Protein AF-A0A976DMP7-F1 (afdb_monomer)

Secondary structure (DSSP, 8-state):
-HHHHHHHHHHHHHTS-SS---HHHHHHHHHHHHHHT-HHHHHHHHTGGGS-TTTHHHHHHHHHHHHS---TTSHHHHTT-

Solvent-accessible surface area (backbone atoms only — not comparable to full-atom values): 4619 Å² total; per-residue (Å²): 109,68,68,39,40,51,53,42,41,52,35,28,76,73,66,72,34,94,57,74,62,48,74,67,49,54,53,51,24,53,53,36,18,67,75,68,72,32,61,67,64,20,38,37,76,61,46,50,73,76,38,56,79,87,42,31,38,62,55,32,47,44,44,22,75,73,65,79,46,86,48,80,65,21,68,72,50,57,73,75,111

Foldseek 3Di:
DVQLLVVQQVCVVVVVWPDHCDPVLVVQLVVQCVVVVHNLVSCCVSPLVPTDLVSSQVSQVSVCVVPVDGDCSHPVNVVVD

Nearest PDB structures (foldseek):
  2au3-assembly1_A  TM=5.551E-01  e=9.110E+00  Aquifex aeolicus

Sequence (81 aa):
MVTVADLTRTAFMNGDLSTVMSPRTVLNWAQNAEIFRNVGYAFRLTFLNKCDELERQTVAEFYQRCFAEELPESAASMAMK

Mean predicted aligned error: 3.65 Å

Radius of gyration: 11.89 Å; Cα contacts (8 Å, |Δi|>4): 89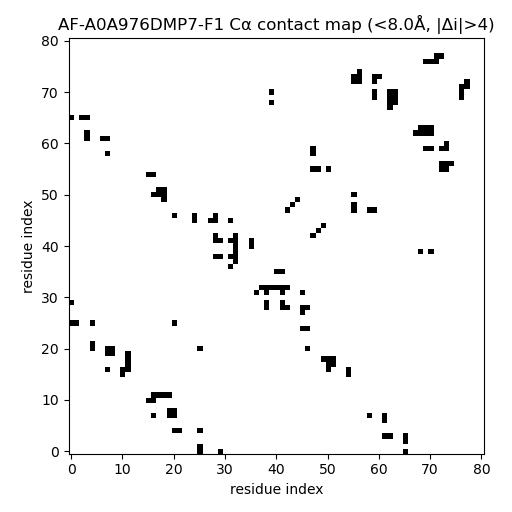; chains: 1; bounding box: 27×33×24 Å

Structure (mmCIF, N/CA/C/O backbone):
data_AF-A0A976DMP7-F1
#
_entry.id   AF-A0A976DMP7-F1
#
loop_
_atom_site.group_PDB
_atom_site.id
_atom_site.type_symbol
_atom_site.label_atom_id
_atom_site.label_alt_id
_atom_site.label_comp_id
_atom_site.label_asym_id
_atom_site.label_entity_id
_atom_site.label_seq_id
_atom_site.pdbx_PDB_ins_code
_atom_site.Cartn_x
_atom_site.Cartn_y
_atom_site.Cartn_z
_atom_site.occupancy
_atom_site.B_iso_or_equiv
_atom_site.auth_seq_id
_atom_site.auth_comp_id
_atom_site.auth_asym_id
_atom_site.auth_atom_id
_atom_site.pdbx_PDB_model_num
ATOM 1 N N . MET A 1 1 ? -1.816 0.264 -9.204 1.00 96.31 1 MET A N 1
ATOM 2 C CA . MET A 1 1 ? -1.107 1.060 -8.168 1.00 96.31 1 MET A CA 1
ATOM 3 C C . MET A 1 1 ? -1.934 2.252 -7.701 1.00 96.31 1 MET A C 1
ATOM 5 O O . MET A 1 1 ? -2.238 2.312 -6.521 1.00 96.31 1 MET A O 1
ATOM 9 N N . VAL A 1 2 ? -2.343 3.164 -8.596 1.00 97.50 2 VAL A N 1
ATOM 10 C CA . VAL A 1 2 ? -3.151 4.351 -8.232 1.00 97.50 2 VAL A CA 1
ATOM 11 C C . VAL A 1 2 ? -4.459 3.972 -7.529 1.00 97.50 2 VAL A C 1
ATOM 13 O O . VAL A 1 2 ? -4.712 4.466 -6.441 1.00 97.50 2 VAL A O 1
ATOM 16 N N . THR A 1 3 ? -5.213 3.007 -8.064 1.00 97.88 3 THR A N 1
ATOM 17 C CA . THR A 1 3 ? -6.469 2.544 -7.446 1.00 97.88 3 THR A CA 1
ATOM 18 C C . THR A 1 3 ? -6.278 1.987 -6.031 1.00 97.88 3 THR A C 1
ATOM 20 O O . THR A 1 3 ? -7.078 2.282 -5.153 1.00 97.88 3 THR A O 1
ATOM 23 N N . VAL A 1 4 ? -5.190 1.247 -5.770 1.00 97.88 4 VAL A N 1
ATOM 24 C CA . VAL A 1 4 ? -4.848 0.791 -4.406 1.00 97.88 4 VAL A CA 1
ATOM 25 C C . VAL A 1 4 ? -4.591 1.993 -3.499 1.00 97.88 4 VAL A C 1
ATOM 27 O O . VAL A 1 4 ? -5.082 2.034 -2.376 1.00 97.88 4 VAL A O 1
ATOM 30 N N . ALA A 1 5 ? -3.863 2.999 -3.993 1.00 98.06 5 ALA A N 1
ATOM 31 C CA . ALA A 1 5 ? -3.611 4.221 -3.241 1.00 98.06 5 ALA A CA 1
ATOM 32 C C . ALA A 1 5 ? -4.914 4.953 -2.889 1.00 98.06 5 ALA A C 1
ATOM 34 O O . ALA A 1 5 ? -5.063 5.410 -1.759 1.00 98.06 5 ALA A O 1
ATOM 35 N N . ASP A 1 6 ? -5.870 5.020 -3.812 1.00 98.12 6 ASP A N 1
ATOM 36 C CA . ASP A 1 6 ? -7.165 5.655 -3.560 1.00 98.12 6 ASP A CA 1
ATOM 37 C C . ASP A 1 6 ? -7.973 4.893 -2.504 1.00 98.12 6 ASP A C 1
ATOM 39 O O . ASP A 1 6 ? -8.437 5.513 -1.550 1.00 98.12 6 ASP A O 1
ATOM 43 N N . LEU A 1 7 ? -8.027 3.557 -2.578 1.00 98.00 7 LEU A N 1
ATOM 44 C CA . LEU A 1 7 ? -8.660 2.727 -1.542 1.00 98.00 7 LEU A CA 1
ATOM 45 C C . LEU A 1 7 ? -8.027 2.951 -0.160 1.00 98.00 7 LEU A C 1
ATOM 47 O O . LEU A 1 7 ? -8.742 3.172 0.815 1.00 98.00 7 LEU A O 1
ATOM 51 N N . THR A 1 8 ? -6.691 2.973 -0.075 1.00 97.56 8 THR A N 1
ATOM 52 C CA . THR A 1 8 ? -5.996 3.221 1.203 1.00 97.56 8 THR A CA 1
ATOM 53 C C . THR A 1 8 ? -6.263 4.623 1.755 1.00 97.56 8 THR A C 1
ATOM 55 O O . THR A 1 8 ? -6.364 4.792 2.965 1.00 97.56 8 THR A O 1
ATOM 58 N N . ARG A 1 9 ? -6.417 5.639 0.894 1.00 98.25 9 ARG A N 1
ATOM 59 C CA . ARG A 1 9 ? -6.752 7.005 1.327 1.00 98.25 9 ARG A CA 1
ATOM 60 C C . ARG A 1 9 ? -8.189 7.109 1.808 1.00 98.25 9 ARG A C 1
ATOM 62 O O . ARG A 1 9 ? -8.419 7.763 2.817 1.00 98.25 9 ARG A O 1
ATOM 69 N N . THR A 1 10 ? -9.133 6.461 1.129 1.00 98.19 10 THR A N 1
ATOM 70 C CA . THR A 1 10 ? -10.524 6.388 1.588 1.00 98.19 10 THR A CA 1
ATOM 71 C C . THR A 1 10 ? -10.610 5.703 2.950 1.00 98.19 10 THR A C 1
ATOM 73 O O . THR A 1 10 ? -11.224 6.250 3.858 1.00 98.19 10 THR A O 1
ATOM 76 N N . ALA A 1 11 ? -9.932 4.568 3.128 1.00 97.62 11 ALA A N 1
ATOM 77 C CA . ALA A 1 11 ? -9.891 3.856 4.404 1.00 97.62 11 ALA A CA 1
ATOM 78 C C . ALA A 1 11 ? -9.241 4.697 5.521 1.00 97.62 11 ALA A C 1
ATOM 80 O O . ALA A 1 11 ? -9.758 4.762 6.632 1.00 97.62 11 ALA A O 1
ATOM 81 N N . PHE A 1 12 ? -8.164 5.429 5.215 1.00 97.56 12 PHE A N 1
ATOM 82 C CA . PHE A 1 12 ? -7.567 6.385 6.151 1.00 97.56 12 PHE A CA 1
ATOM 83 C C . PHE A 1 12 ? -8.543 7.509 6.542 1.00 97.56 12 PHE A C 1
ATOM 85 O O . PHE A 1 12 ? -8.678 7.830 7.718 1.00 97.56 12 PHE A O 1
ATOM 92 N N . MET A 1 13 ? -9.265 8.089 5.576 1.00 97.69 13 MET A N 1
ATOM 93 C CA . MET A 1 13 ? -10.274 9.125 5.846 1.00 97.69 13 MET A CA 1
ATOM 94 C C . MET A 1 13 ? -11.437 8.614 6.705 1.00 97.69 13 MET A C 1
ATOM 96 O O . MET A 1 13 ? -12.002 9.390 7.473 1.00 97.69 13 MET A O 1
ATOM 100 N N . ASN A 1 14 ? -11.778 7.331 6.587 1.00 97.19 14 ASN A N 1
ATOM 101 C CA . ASN A 1 14 ? -12.820 6.683 7.381 1.00 97.19 14 ASN A CA 1
ATOM 102 C C . ASN A 1 14 ? -12.348 6.264 8.785 1.00 97.19 14 ASN A C 1
ATOM 104 O O . ASN A 1 14 ? -13.182 5.938 9.625 1.00 97.19 14 ASN A O 1
ATOM 108 N N . GLY A 1 15 ? -11.037 6.284 9.050 1.00 96.06 15 GLY A N 1
ATOM 109 C CA . GLY A 1 15 ? -10.445 5.816 10.307 1.00 96.06 15 GLY A CA 1
ATOM 110 C C . GLY A 1 15 ? -10.157 4.311 10.360 1.00 96.06 15 GLY A C 1
ATOM 111 O O . GLY A 1 15 ? -9.772 3.820 11.416 1.00 96.06 15 GLY A O 1
ATOM 112 N N . ASP A 1 16 ? -10.306 3.592 9.243 1.00 95.25 16 ASP A N 1
ATOM 113 C CA . ASP A 1 16 ? -10.017 2.153 9.138 1.00 95.25 16 ASP A CA 1
ATOM 114 C C . ASP A 1 16 ? -8.509 1.864 9.041 1.00 95.25 16 ASP A C 1
ATOM 116 O O . ASP A 1 16 ? -8.062 0.763 9.356 1.00 95.25 16 ASP A O 1
ATOM 120 N N . LEU A 1 17 ? -7.728 2.842 8.564 1.00 97.19 17 LEU A N 1
ATOM 121 C CA . LEU A 1 17 ? -6.267 2.784 8.506 1.00 97.19 17 LEU A CA 1
ATOM 122 C C . LEU A 1 17 ? -5.653 3.971 9.240 1.00 97.19 17 LEU A C 1
ATOM 124 O O . LEU A 1 17 ? -6.070 5.114 9.062 1.00 97.19 17 LEU A O 1
ATOM 128 N N . SER A 1 18 ? -4.570 3.714 9.962 1.00 96.50 18 SER A N 1
ATOM 129 C CA . SER A 1 18 ? -3.741 4.734 10.609 1.00 96.50 18 SER A CA 1
ATOM 130 C C . SER A 1 18 ? -2.642 5.291 9.696 1.00 96.50 18 SER A C 1
ATOM 132 O O . SER A 1 18 ? -2.092 6.363 9.960 1.00 96.50 18 SER A O 1
ATOM 134 N N . THR A 1 19 ? -2.316 4.597 8.598 1.00 95.12 19 THR A N 1
ATOM 135 C CA . THR A 1 19 ? -1.217 4.961 7.687 1.00 95.12 19 THR A CA 1
ATOM 136 C C . THR A 1 19 ? -1.725 5.453 6.330 1.00 95.12 19 THR A C 1
ATOM 138 O O . THR A 1 19 ? -2.400 4.730 5.600 1.00 95.12 19 THR A O 1
ATOM 141 N N . VAL A 1 20 ? -1.335 6.671 5.937 1.00 95.12 20 VAL A N 1
ATOM 142 C CA . VAL A 1 20 ? -1.730 7.277 4.653 1.00 95.12 20 VAL A CA 1
ATOM 143 C C . VAL A 1 20 ? -0.734 6.990 3.524 1.00 95.12 20 VAL A C 1
ATOM 145 O O . VAL A 1 20 ? 0.482 7.134 3.678 1.00 95.12 20 VAL A O 1
ATOM 148 N N . MET A 1 21 ? -1.243 6.672 2.329 1.00 97.19 21 MET A N 1
ATOM 149 C CA . MET A 1 21 ? -0.420 6.560 1.122 1.00 97.19 21 MET A CA 1
ATOM 150 C C . MET A 1 21 ? -0.307 7.900 0.378 1.00 97.19 21 MET A C 1
ATOM 152 O O . MET A 1 21 ? -1.180 8.299 -0.401 1.00 97.19 21 MET A O 1
ATOM 156 N N . SER A 1 22 ? 0.814 8.598 0.559 1.00 97.00 22 SER A N 1
ATOM 157 C CA . SER A 1 22 ? 1.106 9.830 -0.190 1.00 97.00 22 SER A CA 1
ATOM 158 C C . SER A 1 22 ? 1.400 9.555 -1.677 1.00 97.00 22 SER A C 1
ATOM 160 O O . SER A 1 22 ? 1.844 8.456 -2.018 1.00 97.00 22 SER A O 1
ATOM 162 N N . PRO A 1 23 ? 1.244 10.540 -2.585 1.00 97.62 23 PRO A N 1
ATOM 163 C CA . PRO A 1 23 ? 1.667 10.397 -3.984 1.00 97.62 23 PRO A CA 1
ATOM 164 C C . PRO A 1 23 ? 3.134 9.961 -4.135 1.00 97.62 23 PRO A C 1
ATOM 166 O O . PRO A 1 23 ? 3.456 9.141 -4.990 1.00 97.62 23 PRO A O 1
ATOM 169 N N . ARG A 1 24 ? 4.018 10.428 -3.239 1.00 98.06 24 ARG A N 1
ATOM 170 C CA . ARG A 1 24 ? 5.427 10.001 -3.183 1.00 98.06 24 ARG A CA 1
ATOM 171 C C . ARG A 1 24 ? 5.569 8.503 -2.920 1.00 98.06 24 ARG A C 1
ATOM 173 O O . ARG A 1 24 ? 6.426 7.859 -3.509 1.00 98.06 24 ARG A O 1
ATOM 180 N N . THR A 1 25 ? 4.722 7.944 -2.062 1.00 98.12 25 THR A N 1
ATOM 181 C CA . THR A 1 25 ? 4.718 6.502 -1.779 1.00 98.12 25 THR A CA 1
ATOM 182 C C . THR A 1 25 ? 4.352 5.700 -3.027 1.00 98.12 25 THR A C 1
ATOM 184 O O . THR A 1 25 ? 4.973 4.676 -3.289 1.00 98.12 25 THR A O 1
ATOM 187 N N . VAL A 1 26 ? 3.412 6.195 -3.842 1.00 98.31 26 VAL A N 1
ATOM 188 C CA . VAL A 1 26 ? 3.035 5.560 -5.117 1.00 98.31 26 VAL A CA 1
ATOM 189 C C . VAL A 1 26 ? 4.198 5.578 -6.113 1.00 98.31 26 VAL A C 1
ATOM 191 O O . VAL A 1 26 ? 4.484 4.555 -6.729 1.00 98.31 26 VAL A O 1
ATOM 194 N N . LEU A 1 27 ? 4.902 6.708 -6.236 1.00 98.38 27 LEU A N 1
ATOM 195 C CA . LEU A 1 27 ? 6.086 6.818 -7.100 1.00 98.38 27 LEU A CA 1
ATOM 196 C C . LEU A 1 27 ? 7.208 5.873 -6.652 1.00 98.38 27 LEU A C 1
ATOM 198 O O . LEU A 1 27 ? 7.755 5.140 -7.471 1.00 98.38 27 LEU A O 1
ATOM 202 N N . ASN A 1 28 ? 7.500 5.836 -5.350 1.00 98.44 28 ASN A N 1
ATOM 203 C CA . ASN A 1 28 ? 8.505 4.929 -4.797 1.00 98.44 28 ASN A CA 1
ATOM 204 C C . ASN A 1 28 ? 8.124 3.459 -5.023 1.00 98.44 28 ASN A C 1
ATOM 206 O O . ASN A 1 28 ? 8.991 2.631 -5.288 1.00 98.44 28 ASN A O 1
ATOM 210 N N . TRP A 1 29 ? 6.833 3.125 -4.940 1.00 98.44 29 TRP A N 1
ATOM 211 C CA . TRP A 1 29 ? 6.361 1.771 -5.213 1.00 98.44 29 TRP A CA 1
ATOM 212 C C . TRP A 1 29 ? 6.589 1.395 -6.680 1.00 98.44 29 TRP A C 1
ATOM 214 O O . TRP A 1 29 ? 7.121 0.318 -6.943 1.00 98.44 29 TRP A O 1
ATOM 224 N N . ALA A 1 30 ? 6.263 2.288 -7.619 1.00 98.44 30 ALA A N 1
ATOM 225 C CA . ALA A 1 30 ? 6.518 2.072 -9.042 1.00 98.44 30 ALA A CA 1
ATOM 226 C C . ALA A 1 30 ? 8.012 1.838 -9.328 1.00 98.44 30 ALA A C 1
ATOM 228 O O . ALA A 1 30 ? 8.367 0.844 -9.957 1.00 98.44 30 ALA A O 1
ATOM 229 N N . GLN A 1 31 ? 8.890 2.679 -8.776 1.00 98.56 31 GLN A N 1
ATOM 230 C CA . GLN A 1 31 ? 10.343 2.526 -8.919 1.00 98.56 31 GLN A CA 1
ATOM 231 C C . GLN A 1 31 ? 10.851 1.204 -8.329 1.00 98.56 31 GLN A C 1
ATOM 233 O O . GLN A 1 31 ? 11.614 0.481 -8.965 1.00 98.56 31 GLN A O 1
ATOM 238 N N . ASN A 1 32 ? 10.395 0.840 -7.128 1.00 98.31 32 ASN A N 1
ATOM 239 C CA . ASN A 1 32 ? 10.762 -0.432 -6.510 1.00 98.31 32 ASN A CA 1
ATOM 240 C C . ASN A 1 32 ? 10.262 -1.629 -7.332 1.00 98.31 32 ASN A C 1
ATOM 242 O O . ASN A 1 32 ? 10.952 -2.642 -7.413 1.00 98.31 32 ASN A O 1
ATOM 246 N N . ALA A 1 33 ? 9.091 -1.527 -7.963 1.00 98.44 33 ALA A N 1
ATOM 247 C CA . ALA A 1 33 ? 8.574 -2.588 -8.819 1.00 98.44 33 ALA A CA 1
ATOM 248 C C . ALA A 1 33 ? 9.450 -2.799 -10.066 1.00 98.44 33 ALA A C 1
ATOM 250 O O . ALA A 1 33 ? 9.658 -3.947 -10.455 1.00 98.44 33 ALA A O 1
ATOM 251 N N . GLU A 1 34 ? 10.014 -1.734 -10.643 1.00 98.31 34 GLU A N 1
ATOM 252 C CA . GLU A 1 34 ? 10.988 -1.826 -11.740 1.00 98.31 34 GLU A CA 1
ATOM 253 C C . GLU A 1 34 ? 12.318 -2.448 -11.284 1.00 98.31 34 GLU A C 1
ATOM 255 O O . GLU A 1 34 ? 12.856 -3.325 -11.963 1.00 98.31 34 GLU A O 1
ATOM 260 N N . ILE A 1 35 ? 12.822 -2.046 -10.110 1.00 98.19 35 ILE A N 1
ATOM 261 C CA . ILE A 1 35 ? 14.089 -2.543 -9.546 1.00 98.19 35 ILE A CA 1
ATOM 262 C C . ILE A 1 35 ? 13.994 -4.033 -9.203 1.00 98.19 35 ILE A C 1
ATOM 264 O O . ILE A 1 35 ? 14.834 -4.828 -9.622 1.00 98.19 35 ILE A O 1
ATOM 268 N N . PHE A 1 36 ? 12.966 -4.423 -8.449 1.00 97.62 36 PHE A N 1
ATOM 269 C CA . PHE A 1 36 ? 12.801 -5.799 -7.976 1.00 97.62 36 PHE A CA 1
ATOM 270 C C . PHE A 1 36 ? 12.120 -6.712 -8.993 1.00 97.62 36 PHE A C 1
ATOM 272 O O . PHE A 1 36 ? 12.081 -7.924 -8.787 1.00 97.62 36 PHE A O 1
ATOM 279 N N . ARG A 1 37 ? 11.560 -6.147 -10.072 1.00 97.62 37 ARG A N 1
ATOM 280 C CA . ARG A 1 37 ? 10.749 -6.862 -11.071 1.00 97.62 37 ARG A CA 1
ATOM 281 C C . ARG A 1 37 ? 9.611 -7.670 -10.441 1.00 97.62 37 ARG A C 1
ATOM 283 O O . ARG A 1 37 ? 9.258 -8.746 -10.913 1.00 97.62 37 ARG A O 1
ATOM 290 N N . ASN A 1 38 ? 9.055 -7.156 -9.345 1.00 97.19 38 ASN A N 1
ATOM 291 C CA . ASN A 1 38 ? 7.981 -7.793 -8.597 1.00 97.19 38 ASN A CA 1
ATOM 292 C C . ASN A 1 38 ? 7.121 -6.725 -7.909 1.00 97.19 38 ASN A C 1
ATOM 294 O O . ASN A 1 38 ? 7.567 -6.045 -6.981 1.00 97.19 38 ASN A O 1
ATOM 298 N N . VAL A 1 39 ? 5.877 -6.586 -8.370 1.00 97.75 39 VAL A N 1
ATOM 299 C CA . VAL A 1 39 ? 4.953 -5.539 -7.915 1.00 97.75 39 VAL A CA 1
ATOM 300 C C . VAL A 1 39 ? 4.511 -5.759 -6.468 1.00 97.75 39 VAL A C 1
ATOM 302 O O . VAL A 1 39 ? 4.484 -4.798 -5.695 1.00 97.75 39 VAL A O 1
ATOM 305 N N . GLY A 1 40 ? 4.187 -7.000 -6.094 1.00 97.31 40 GLY A N 1
ATOM 306 C CA . GLY A 1 40 ? 3.716 -7.353 -4.752 1.00 97.31 40 GLY A CA 1
ATOM 307 C C . GLY A 1 40 ? 4.812 -7.227 -3.699 1.00 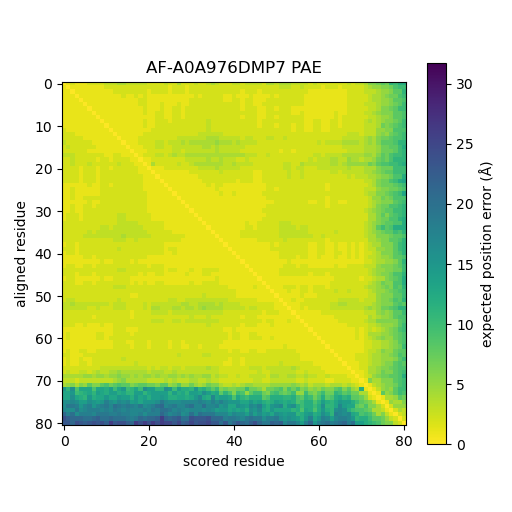97.31 40 GLY A C 1
ATOM 308 O O . GLY A 1 40 ? 4.610 -6.625 -2.646 1.00 97.31 40 GLY A O 1
ATOM 309 N N . TYR A 1 41 ? 6.022 -7.690 -4.005 1.00 97.12 41 TYR A N 1
ATOM 310 C CA . TYR A 1 41 ? 7.177 -7.503 -3.129 1.00 97.12 41 TYR A CA 1
ATOM 311 C C . TYR A 1 41 ? 7.513 -6.018 -2.942 1.00 97.12 41 TYR A C 1
ATOM 313 O O . TYR A 1 41 ? 7.680 -5.552 -1.813 1.00 97.12 41 TYR A O 1
ATOM 321 N N . ALA A 1 42 ? 7.528 -5.246 -4.033 1.00 98.38 42 ALA A N 1
ATOM 322 C CA . ALA A 1 42 ? 7.748 -3.807 -3.966 1.00 98.38 42 ALA A CA 1
ATOM 323 C C . ALA A 1 42 ? 6.669 -3.090 -3.138 1.00 98.38 42 ALA A C 1
ATOM 325 O O . ALA A 1 42 ? 6.988 -2.167 -2.383 1.00 98.38 42 ALA A O 1
ATOM 326 N N . PHE A 1 43 ? 5.408 -3.524 -3.232 1.00 98.31 43 PHE A N 1
ATOM 327 C CA . PHE A 1 43 ? 4.309 -2.978 -2.435 1.00 98.31 43 PHE A CA 1
ATOM 328 C C . PHE A 1 43 ? 4.539 -3.203 -0.941 1.00 98.31 43 PHE A C 1
ATOM 330 O O . PHE A 1 43 ? 4.422 -2.264 -0.147 1.00 98.31 43 PHE A O 1
ATOM 337 N N . ARG A 1 44 ? 4.933 -4.430 -0.575 1.00 97.31 44 ARG A N 1
ATOM 338 C CA . ARG A 1 44 ? 5.181 -4.825 0.815 1.00 97.31 44 ARG A CA 1
ATOM 339 C C . ARG A 1 44 ? 6.228 -3.939 1.477 1.00 97.31 44 ARG A C 1
ATOM 341 O O . ARG A 1 44 ? 5.972 -3.354 2.526 1.00 97.31 44 ARG A O 1
ATOM 348 N N . LEU A 1 45 ? 7.368 -3.757 0.811 1.00 96.25 45 LEU A N 1
ATOM 349 C CA . LEU A 1 45 ? 8.451 -2.899 1.300 1.00 96.25 45 LEU A CA 1
ATOM 350 C C . LEU A 1 45 ? 8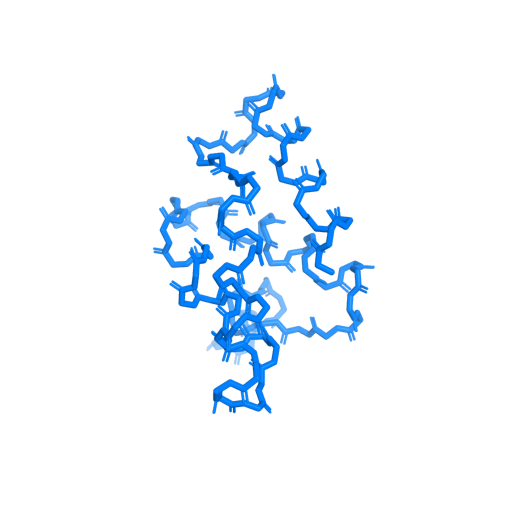.066 -1.416 1.355 1.00 96.25 45 LEU A C 1
ATOM 352 O O . LEU A 1 45 ? 8.495 -0.682 2.246 1.00 96.25 45 LEU A O 1
ATOM 356 N N . THR A 1 46 ? 7.279 -0.955 0.384 1.00 97.75 46 THR A N 1
ATOM 357 C CA . THR A 1 46 ? 6.997 0.475 0.236 1.00 97.75 46 THR A CA 1
ATOM 358 C C . THR A 1 46 ? 5.913 0.959 1.192 1.00 97.75 46 THR A C 1
ATOM 360 O O . THR A 1 46 ? 6.027 2.078 1.708 1.00 97.75 46 THR A O 1
ATOM 363 N N . PHE A 1 47 ? 4.885 0.143 1.430 1.00 98.06 47 PHE A N 1
ATOM 364 C CA . PHE A 1 47 ? 3.697 0.549 2.176 1.00 98.06 47 PHE A CA 1
ATOM 365 C C . PHE A 1 47 ? 3.247 -0.483 3.211 1.00 98.06 47 PHE A C 1
ATOM 367 O O . 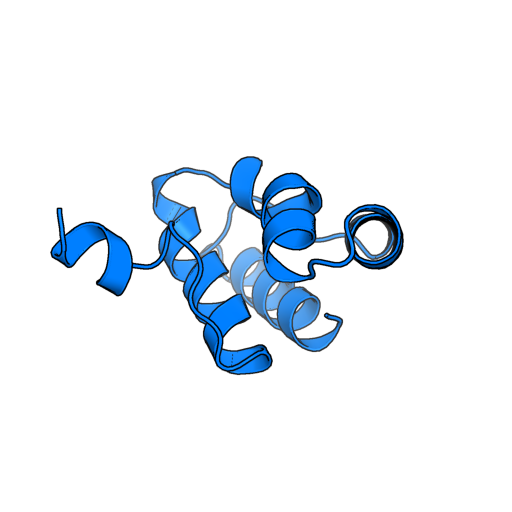PHE A 1 47 ? 3.238 -0.146 4.389 1.00 98.06 47 PHE A O 1
ATOM 374 N N . LEU A 1 48 ? 2.938 -1.724 2.810 1.00 97.06 48 LEU A N 1
ATOM 375 C CA . LEU A 1 48 ? 2.274 -2.699 3.695 1.00 97.06 48 LEU A CA 1
ATOM 376 C C . LEU A 1 48 ? 3.023 -2.925 5.017 1.00 97.06 48 LEU A C 1
ATOM 378 O O . LEU A 1 48 ? 2.413 -2.937 6.079 1.00 97.06 48 LEU A O 1
ATOM 382 N N . ASN A 1 49 ? 4.352 -3.050 4.969 1.00 95.25 49 ASN A N 1
ATOM 383 C CA . ASN A 1 49 ? 5.166 -3.304 6.162 1.00 95.25 49 ASN A CA 1
ATOM 384 C C . ASN A 1 49 ? 5.179 -2.128 7.151 1.00 95.25 49 ASN A C 1
ATOM 386 O O . ASN A 1 49 ? 5.589 -2.303 8.296 1.00 95.25 49 ASN A O 1
ATOM 390 N N . LYS A 1 50 ? 4.764 -0.934 6.715 1.00 95.38 50 LYS A N 1
ATOM 391 C CA . LYS A 1 50 ? 4.663 0.269 7.552 1.00 95.38 50 LYS A CA 1
ATOM 392 C C . LYS A 1 50 ? 3.299 0.403 8.224 1.00 95.38 50 LYS A C 1
ATOM 394 O O . LYS A 1 50 ? 3.194 1.176 9.167 1.00 95.38 50 LYS A O 1
ATOM 399 N N . CYS A 1 51 ? 2.285 -0.306 7.730 1.00 95.94 51 CYS A N 1
ATOM 400 C CA . CYS A 1 51 ? 0.966 -0.349 8.347 1.00 95.94 51 CYS A CA 1
ATOM 401 C C . CYS A 1 51 ? 1.013 -1.128 9.664 1.00 95.94 51 CYS A C 1
ATOM 403 O O . CYS A 1 51 ? 1.849 -2.034 9.829 1.00 95.94 51 CYS A O 1
ATOM 405 N N . ASP A 1 52 ? 0.077 -0.796 10.555 1.00 94.75 52 ASP A N 1
ATOM 406 C CA . ASP A 1 52 ? -0.184 -1.574 11.760 1.00 94.75 52 ASP A CA 1
ATOM 407 C C . ASP A 1 52 ? -0.495 -3.030 11.390 1.00 94.75 52 ASP A C 1
ATOM 409 O O . ASP A 1 52 ? -1.101 -3.310 10.354 1.00 94.75 52 ASP A O 1
ATOM 413 N N . GLU A 1 53 ? -0.045 -3.975 12.211 1.00 91.62 53 GLU A N 1
ATOM 414 C CA . GLU A 1 53 ? -0.1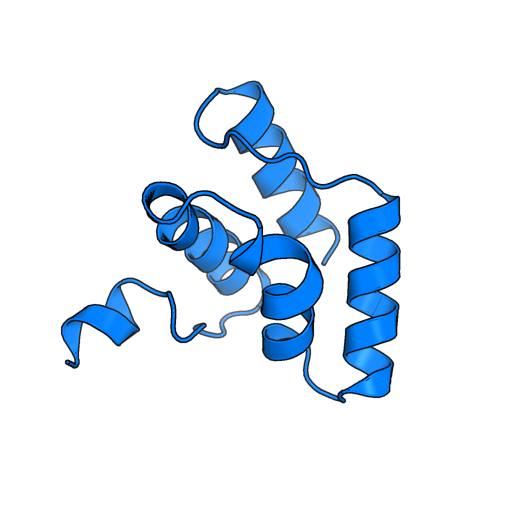86 -5.401 11.926 1.00 91.62 53 GLU A CA 1
ATOM 415 C C . GLU A 1 53 ? -1.652 -5.833 11.795 1.00 91.62 53 GLU A C 1
ATOM 417 O O . GLU A 1 53 ? -1.963 -6.638 10.915 1.00 91.62 53 GLU A O 1
ATOM 422 N N . LEU A 1 54 ? -2.554 -5.236 12.582 1.00 92.12 54 LEU A N 1
ATOM 423 C CA . LEU A 1 54 ? -3.993 -5.500 12.523 1.00 92.12 54 LEU A CA 1
ATOM 424 C C . LEU A 1 54 ? -4.634 -4.961 11.233 1.00 92.12 54 LEU A C 1
ATOM 426 O O . LEU A 1 54 ? -5.639 -5.491 10.768 1.00 92.12 54 LEU A O 1
ATOM 430 N N . GLU A 1 55 ? -4.038 -3.937 10.622 1.00 95.00 55 GLU A N 1
ATOM 431 C CA . GLU A 1 55 ? -4.534 -3.291 9.401 1.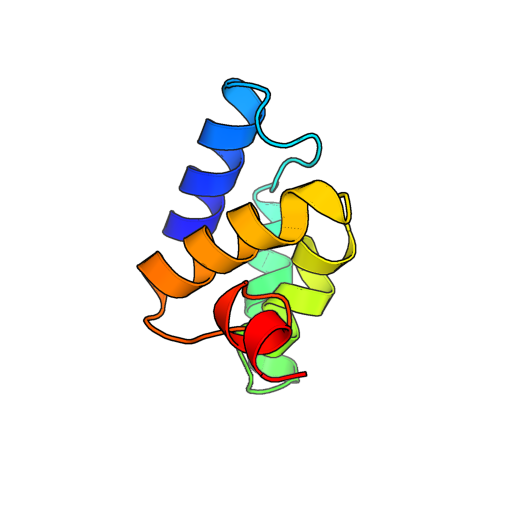00 95.00 55 GLU A CA 1
ATOM 432 C C . GLU A 1 55 ? -4.015 -3.955 8.113 1.00 95.00 55 GLU A C 1
ATOM 434 O O . GLU A 1 55 ? -4.589 -3.780 7.032 1.00 95.00 55 GLU A O 1
ATOM 439 N N . ARG A 1 56 ? -2.919 -4.726 8.192 1.00 95.12 56 ARG A N 1
ATOM 440 C CA . ARG A 1 56 ? -2.256 -5.315 7.012 1.00 95.12 56 ARG A CA 1
ATOM 441 C C . ARG A 1 56 ? -3.166 -6.230 6.206 1.00 95.12 56 ARG A C 1
ATOM 443 O O . ARG A 1 56 ? -3.028 -6.260 4.986 1.00 95.12 56 ARG A O 1
ATOM 450 N N . GLN A 1 57 ? -4.099 -6.933 6.845 1.00 93.81 57 GLN A N 1
ATOM 451 C CA . GLN A 1 57 ? -5.060 -7.775 6.129 1.00 93.81 57 GLN A CA 1
ATOM 452 C C . GLN A 1 57 ? -5.954 -6.944 5.204 1.00 93.81 57 GLN A C 1
ATOM 454 O O . GLN A 1 57 ? -6.063 -7.253 4.020 1.00 93.81 57 GLN A O 1
ATOM 459 N N . THR A 1 58 ? -6.511 -5.843 5.709 1.00 94.94 58 THR A N 1
ATOM 460 C CA . THR A 1 58 ? -7.339 -4.908 4.933 1.00 94.94 58 THR A CA 1
ATOM 461 C C . THR A 1 58 ? -6.555 -4.314 3.761 1.00 94.94 58 THR A C 1
ATOM 463 O O . THR A 1 58 ? -7.032 -4.259 2.627 1.00 94.94 58 THR A O 1
ATOM 466 N N . VAL A 1 59 ? -5.302 -3.916 3.997 1.00 96.88 59 VAL A N 1
ATOM 467 C CA . VAL A 1 59 ? -4.437 -3.369 2.940 1.00 96.88 59 VAL A CA 1
ATOM 468 C C . VAL A 1 59 ? -4.063 -4.436 1.899 1.00 96.88 59 VAL A C 1
ATOM 470 O O . VAL A 1 59 ? -4.002 -4.133 0.704 1.00 96.88 59 VAL A O 1
ATOM 473 N N . ALA A 1 60 ? -3.839 -5.685 2.319 1.00 96.25 60 ALA A N 1
ATOM 474 C CA . ALA A 1 60 ? -3.598 -6.809 1.417 1.00 96.25 60 ALA A CA 1
ATOM 475 C C . ALA A 1 60 ? -4.836 -7.131 0.564 1.00 96.25 60 ALA A C 1
ATOM 477 O O . ALA A 1 60 ? -4.689 -7.417 -0.624 1.00 96.25 60 ALA A O 1
ATOM 478 N N . GLU A 1 61 ? -6.045 -6.997 1.113 1.00 95.69 61 GLU A N 1
ATOM 479 C CA . GLU A 1 61 ? -7.293 -7.131 0.354 1.00 95.69 61 GLU A CA 1
ATOM 480 C C . GLU A 1 61 ? -7.417 -6.039 -0.721 1.00 95.69 61 GLU A C 1
ATOM 482 O O . GLU A 1 61 ? -7.755 -6.330 -1.868 1.00 95.69 61 GLU A O 1
ATOM 487 N N . PHE A 1 62 ? -7.080 -4.781 -0.410 1.00 97.12 62 PHE A N 1
ATOM 488 C CA . PHE A 1 62 ? -7.067 -3.711 -1.419 1.00 97.12 62 PHE A CA 1
ATOM 489 C C . PHE A 1 62 ? -6.099 -4.013 -2.562 1.00 97.12 62 PHE A C 1
ATOM 491 O O . PHE A 1 62 ? -6.419 -3.769 -3.728 1.00 97.12 62 PHE A O 1
ATOM 498 N N . TYR A 1 63 ? -4.925 -4.563 -2.242 1.00 97.88 63 TYR A N 1
ATOM 499 C CA . TYR A 1 63 ? -3.980 -5.025 -3.250 1.00 97.88 63 TYR A CA 1
ATOM 500 C C . TYR A 1 63 ? -4.582 -6.152 -4.102 1.00 97.88 63 TYR A C 1
ATOM 502 O O . TYR A 1 63 ? -4.622 -6.025 -5.328 1.00 97.88 63 TYR A O 1
ATOM 510 N N . GLN A 1 64 ? -5.118 -7.198 -3.468 1.00 96.69 64 GLN A N 1
ATOM 511 C CA . GLN A 1 64 ? -5.729 -8.342 -4.147 1.00 96.69 64 GLN A CA 1
ATOM 5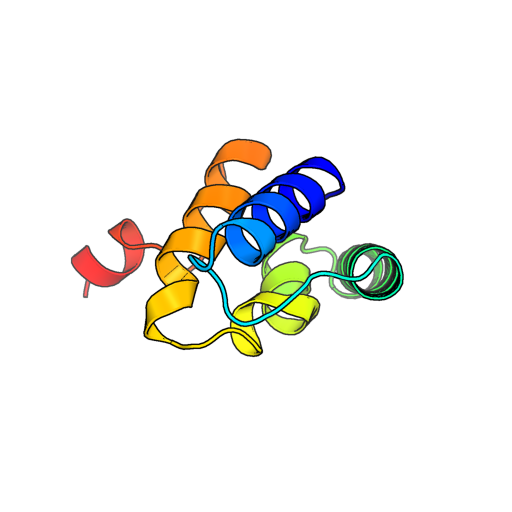12 C C . GLN A 1 64 ? -6.877 -7.907 -5.067 1.00 96.69 64 GLN A C 1
ATOM 514 O O . GLN A 1 64 ? -6.932 -8.321 -6.220 1.00 96.69 64 GLN A O 1
ATOM 519 N N . ARG A 1 65 ? -7.760 -7.013 -4.614 1.00 96.62 65 ARG A N 1
ATOM 520 C CA . ARG A 1 65 ? -8.877 -6.486 -5.417 1.00 96.62 65 ARG A CA 1
ATOM 521 C C . ARG A 1 65 ? -8.421 -5.769 -6.686 1.00 96.62 65 ARG A C 1
ATOM 523 O O . ARG A 1 65 ? -9.149 -5.770 -7.675 1.00 96.62 65 ARG A O 1
ATOM 530 N N . CYS A 1 66 ? -7.250 -5.134 -6.666 1.00 97.19 66 CYS A N 1
ATOM 531 C CA . CYS A 1 66 ? -6.726 -4.397 -7.816 1.00 97.19 66 CYS A CA 1
ATOM 532 C C . CYS A 1 66 ? -5.815 -5.224 -8.730 1.00 97.19 66 CYS A C 1
ATOM 534 O O . CYS A 1 66 ? -5.706 -4.888 -9.907 1.00 97.19 66 CYS A O 1
ATOM 536 N N . PHE A 1 67 ? -5.133 -6.241 -8.202 1.00 96.25 67 PHE A N 1
ATOM 537 C CA . PHE A 1 67 ? -4.134 -7.020 -8.945 1.00 96.25 67 PHE A CA 1
ATOM 538 C C . PHE A 1 67 ? -4.525 -8.483 -9.169 1.00 96.25 67 PHE A C 1
ATOM 540 O O . PHE A 1 67 ? -3.857 -9.159 -9.938 1.00 96.25 67 PHE A O 1
ATOM 547 N N . ALA A 1 68 ?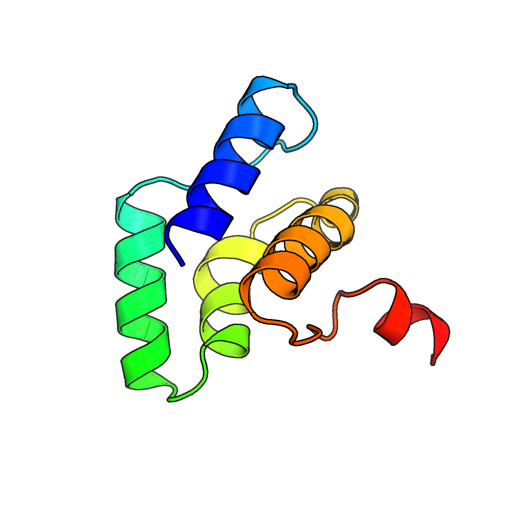 -5.600 -8.962 -8.538 1.00 95.44 68 ALA A N 1
ATOM 548 C CA . ALA A 1 68 ? -6.001 -10.370 -8.520 1.00 95.44 68 ALA A CA 1
ATOM 549 C C . ALA A 1 68 ? -4.881 -11.323 -8.045 1.00 95.44 68 ALA A C 1
ATOM 551 O O . ALA A 1 68 ? -4.855 -12.496 -8.409 1.00 95.44 68 ALA A O 1
ATOM 552 N N . GLU A 1 69 ? -3.969 -10.818 -7.212 1.00 93.81 69 GLU A N 1
ATOM 553 C CA . GLU A 1 69 ? -2.819 -11.542 -6.669 1.00 93.81 69 GLU A CA 1
ATOM 554 C C . GLU A 1 69 ? -2.842 -11.484 -5.139 1.00 93.81 69 GLU A C 1
ATOM 556 O O . GLU A 1 69 ? -3.088 -10.427 -4.551 1.00 93.81 69 GLU A O 1
ATOM 561 N N . GLU A 1 70 ? -2.567 -12.613 -4.486 1.00 90.81 70 GLU A N 1
ATOM 562 C CA . GLU A 1 70 ? -2.464 -12.660 -3.029 1.00 90.81 70 GLU A CA 1
ATOM 563 C C . GLU A 1 70 ? -1.061 -12.313 -2.533 1.00 90.81 70 GLU A C 1
ATOM 565 O O . GLU A 1 70 ? -0.045 -12.741 -3.084 1.00 90.81 70 GLU A O 1
ATOM 570 N N . LEU A 1 71 ? -1.016 -11.568 -1.429 1.00 92.19 71 LEU A N 1
ATOM 571 C CA . LEU A 1 71 ? 0.206 -11.333 -0.670 1.00 92.19 71 LEU A CA 1
ATOM 572 C C . LEU A 1 71 ? 0.309 -12.330 0.495 1.00 92.19 71 LEU A C 1
ATOM 574 O O . LEU A 1 71 ? -0.720 -12.778 1.002 1.00 92.19 71 LEU A O 1
ATOM 578 N N . PRO A 1 72 ? 1.522 -12.636 0.990 1.00 84.44 72 PRO A N 1
ATOM 579 C CA . PRO A 1 72 ? 1.714 -13.521 2.142 1.00 84.44 72 PRO A CA 1
ATOM 580 C C . PRO A 1 72 ? 0.965 -13.094 3.413 1.00 84.44 72 PRO A C 1
ATOM 582 O O . PRO A 1 72 ? 0.662 -13.932 4.256 1.00 84.44 72 PRO A O 1
ATOM 585 N N . GLU A 1 73 ? 0.684 -11.802 3.557 1.00 78.19 73 GLU A N 1
ATOM 586 C CA . GLU A 1 73 ? -0.059 -11.203 4.668 1.00 78.19 73 GLU A CA 1
ATOM 587 C C . GLU A 1 73 ? -1.594 -11.268 4.492 1.00 78.19 73 GLU A C 1
ATOM 589 O O . GLU A 1 73 ? -2.333 -10.789 5.350 1.00 78.19 73 GLU A O 1
ATOM 594 N N . SER A 1 74 ? -2.087 -11.854 3.394 1.00 73.25 74 SER A N 1
ATOM 595 C CA . SER A 1 74 ? -3.515 -12.116 3.171 1.00 73.25 74 SER A CA 1
ATOM 596 C C . SER A 1 74 ? -4.081 -13.087 4.216 1.00 73.25 74 SER A C 1
ATOM 598 O O . SER A 1 74 ? -3.401 -14.018 4.659 1.00 73.25 74 SER A O 1
ATOM 600 N N . ALA A 1 75 ? -5.362 -12.924 4.563 1.00 62.94 75 ALA A N 1
ATOM 601 C CA . ALA A 1 75 ? -6.087 -13.841 5.444 1.00 62.94 75 ALA A CA 1
ATOM 602 C C . ALA A 1 75 ? -6.065 -15.296 4.934 1.00 62.94 75 ALA A C 1
ATOM 604 O O . ALA A 1 75 ? -5.928 -16.222 5.733 1.00 62.94 75 ALA A O 1
ATOM 605 N N . ALA A 1 76 ? -6.122 -15.498 3.614 1.00 59.19 76 ALA A N 1
ATOM 606 C CA . ALA A 1 76 ? -6.056 -16.824 3.000 1.00 59.19 76 ALA A CA 1
ATOM 607 C C . ALA A 1 76 ? -4.681 -17.499 3.183 1.00 59.19 76 ALA A C 1
ATOM 609 O O . ALA A 1 76 ? -4.615 -18.699 3.437 1.00 59.19 76 ALA A O 1
ATOM 610 N N . SER A 1 77 ? -3.591 -16.725 3.167 1.00 59.69 77 SER A N 1
ATOM 611 C CA . SER A 1 77 ? -2.231 -17.218 3.426 1.00 59.69 77 SER A CA 1
ATOM 612 C C . SER A 1 77 ? -2.008 -17.588 4.902 1.00 59.69 77 SER A C 1
ATOM 614 O O . SER A 1 77 ? -1.332 -18.574 5.198 1.00 59.69 77 SER A O 1
ATOM 616 N N . MET A 1 78 ? -2.610 -16.857 5.851 1.00 58.44 78 MET A N 1
ATOM 617 C CA . MET A 1 78 ? -2.514 -17.206 7.278 1.00 58.44 78 MET A CA 1
ATOM 618 C C . MET A 1 78 ? -3.343 -18.436 7.660 1.00 58.44 78 MET A C 1
ATOM 620 O O . MET A 1 78 ? -2.935 -19.166 8.553 1.00 58.44 78 MET A O 1
ATOM 624 N N . ALA A 1 79 ? -4.464 -18.695 6.979 1.00 55.78 79 ALA A N 1
ATOM 625 C CA . ALA A 1 79 ? -5.297 -19.877 7.222 1.00 55.78 79 ALA A CA 1
ATOM 626 C C . ALA A 1 79 ? -4.642 -21.201 6.775 1.00 55.78 79 ALA A C 1
ATOM 628 O O . ALA A 1 79 ? -5.11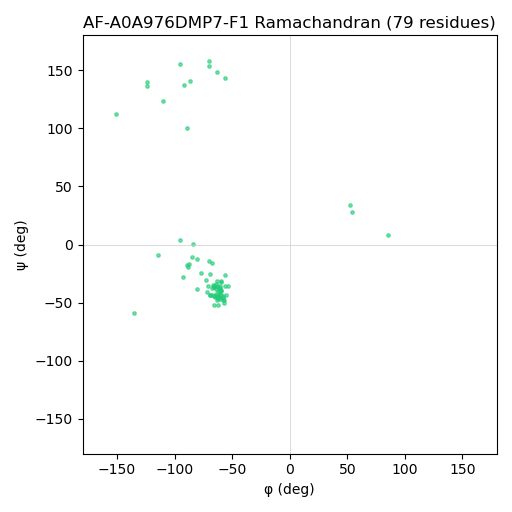6 -22.274 7.141 1.00 55.78 79 ALA A O 1
ATOM 629 N N . MET A 1 80 ? -3.570 -21.134 5.976 1.00 53.28 80 MET A N 1
ATOM 630 C CA . MET A 1 80 ? -2.800 -22.293 5.506 1.00 53.28 80 MET A CA 1
ATOM 631 C C . MET A 1 80 ? -1.562 -22.606 6.372 1.00 53.28 80 MET A C 1
ATOM 633 O O . MET A 1 80 ? -0.800 -23.508 6.018 1.00 53.28 80 MET A O 1
ATOM 637 N N . LYS A 1 81 ? -1.342 -21.876 7.474 1.00 45.06 81 LYS A N 1
ATOM 638 C CA . LYS A 1 81 ? -0.325 -22.179 8.497 1.00 45.06 81 LYS A CA 1
ATOM 639 C C . LYS A 1 81 ? -0.961 -22.814 9.724 1.00 45.06 81 LYS A C 1
ATOM 641 O O . LYS A 1 81 ? -0.312 -23.729 10.273 1.00 45.06 81 LYS A O 1
#

pLDDT: mean 92.59, std 11.91, range [45.06, 98.56]